Protein AF-A0A661A408-F1 (afdb_monomer)

Radius of gyration: 17.59 Å; Cα contacts (8 Å, |Δi|>4): 71; chains: 1; bounding box: 50×43×33 Å

Sequence (90 aa):
MIILLILFQLQVDLNNAPAEEIKKLPISTGSIEKILEYRREYGYFRSVYELLKVVSPEEFRKIKYLVVIKKPEEIKDIPYYIERIQQRLA

Structure (mmCIF, N/CA/C/O backbone):
data_AF-A0A661A408-F1
#
_entry.id   AF-A0A661A408-F1
#
loop_
_atom_site.group_PDB
_atom_site.id
_atom_site.type_symbol
_atom_site.label_atom_id
_atom_site.label_alt_id
_atom_site.label_comp_id
_atom_site.label_asym_id
_atom_site.label_entity_id
_atom_site.label_seq_id
_atom_site.pdbx_PDB_ins_code
_atom_site.Cartn_x
_atom_site.Cartn_y
_atom_site.Cartn_z
_atom_site.occupancy
_atom_site.B_iso_or_equiv
_atom_site.auth_seq_id
_atom_site.auth_comp_id
_atom_site.auth_asym_id
_atom_site.auth_atom_id
_atom_site.pdbx_PDB_model_num
ATOM 1 N N . MET A 1 1 ? 2.205 25.856 -11.957 1.00 58.88 1 MET A N 1
ATOM 2 C CA . MET A 1 1 ? 1.770 24.459 -12.194 1.00 58.88 1 MET A CA 1
ATOM 3 C C . MET A 1 1 ? 2.848 23.455 -11.748 1.00 58.88 1 MET A C 1
ATOM 5 O O . MET A 1 1 ? 3.174 22.533 -12.476 1.00 58.88 1 MET A O 1
ATOM 9 N N . ILE A 1 2 ? 3.411 23.639 -10.545 1.00 56.59 2 ILE A N 1
ATOM 10 C CA . ILE A 1 2 ? 4.491 22.794 -9.985 1.00 56.59 2 ILE A CA 1
ATOM 11 C C . ILE A 1 2 ? 3.925 21.791 -8.963 1.00 56.59 2 ILE A C 1
ATOM 13 O O . ILE A 1 2 ? 4.400 20.667 -8.865 1.00 56.59 2 ILE A O 1
ATOM 17 N N . ILE A 1 3 ? 2.834 22.153 -8.279 1.00 53.19 3 ILE A N 1
ATOM 18 C CA . ILE A 1 3 ? 2.165 21.307 -7.276 1.00 53.19 3 ILE A CA 1
ATOM 19 C C . ILE A 1 3 ? 1.710 19.962 -7.874 1.00 53.19 3 ILE A C 1
ATOM 21 O O . ILE A 1 3 ? 1.893 18.924 -7.249 1.00 53.19 3 ILE A O 1
ATOM 25 N N . LEU A 1 4 ? 1.200 19.953 -9.113 1.00 47.41 4 LEU A N 1
ATOM 26 C CA . LEU A 1 4 ? 0.756 18.725 -9.789 1.00 47.41 4 LEU A CA 1
ATOM 27 C C . LEU A 1 4 ? 1.921 17.773 -10.132 1.00 47.41 4 LEU A C 1
ATOM 29 O O . LEU A 1 4 ? 1.754 16.558 -10.074 1.00 47.41 4 LEU A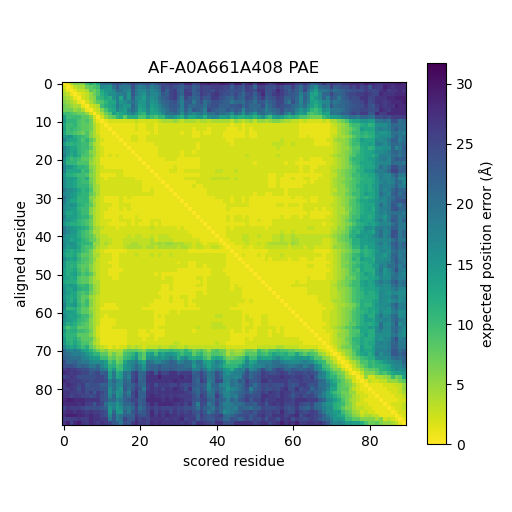 O 1
ATOM 33 N N . LEU A 1 5 ? 3.105 18.319 -10.442 1.00 45.84 5 LEU A N 1
ATOM 34 C CA . LEU A 1 5 ? 4.312 17.541 -10.753 1.00 45.84 5 LEU A CA 1
ATOM 35 C C . LEU A 1 5 ? 4.931 16.904 -9.497 1.00 45.84 5 LEU A C 1
ATOM 37 O O . LEU A 1 5 ? 5.426 15.784 -9.572 1.00 45.84 5 LEU A O 1
ATOM 41 N N . ILE A 1 6 ? 4.852 17.572 -8.339 1.00 51.78 6 ILE A N 1
ATOM 42 C CA . ILE A 1 6 ? 5.349 17.035 -7.057 1.00 51.78 6 ILE A CA 1
ATOM 43 C C . ILE A 1 6 ? 4.465 15.880 -6.561 1.00 51.78 6 ILE A C 1
ATOM 45 O O . ILE A 1 6 ? 4.981 14.881 -6.069 1.00 51.78 6 ILE A O 1
ATOM 49 N N . LEU A 1 7 ? 3.141 15.968 -6.737 1.00 48.09 7 LEU A N 1
ATOM 50 C CA . LEU A 1 7 ? 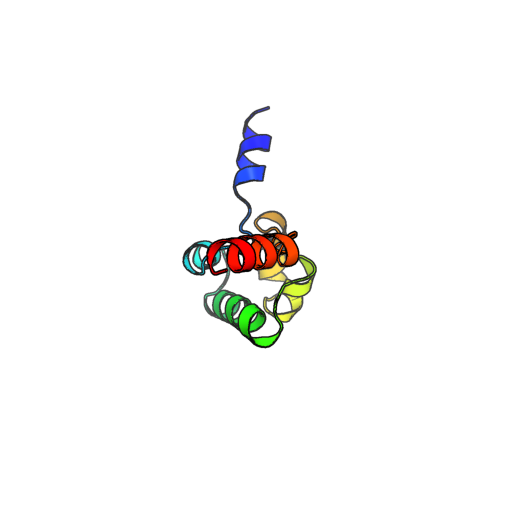2.215 14.894 -6.345 1.00 48.09 7 LEU A CA 1
ATOM 51 C C . LEU A 1 7 ? 2.443 13.598 -7.140 1.00 48.09 7 LEU A C 1
ATOM 53 O O . LEU A 1 7 ? 2.314 12.509 -6.586 1.00 48.09 7 LEU A O 1
ATOM 57 N N . PHE A 1 8 ? 2.837 13.705 -8.413 1.00 48.78 8 PHE A N 1
ATOM 58 C CA . PHE A 1 8 ? 3.161 12.546 -9.254 1.00 48.78 8 PHE A CA 1
ATOM 59 C C . PHE A 1 8 ? 4.436 11.803 -8.811 1.00 48.78 8 PHE A C 1
ATOM 61 O O . PHE A 1 8 ? 4.597 10.628 -9.127 1.00 48.78 8 PHE A O 1
ATOM 68 N N . GLN A 1 9 ? 5.323 12.457 -8.054 1.00 55.78 9 GLN A N 1
ATOM 69 C CA . GLN A 1 9 ? 6.523 11.856 -7.453 1.00 55.78 9 GLN A CA 1
ATOM 70 C C . GLN A 1 9 ? 6.264 11.251 -6.056 1.00 55.78 9 GLN A C 1
ATOM 72 O O . GLN A 1 9 ? 7.196 10.741 -5.442 1.00 55.78 9 GLN A O 1
ATOM 77 N N . LEU A 1 10 ? 5.025 11.290 -5.543 1.00 72.12 10 LEU A N 1
ATOM 78 C CA . LEU A 1 10 ? 4.688 10.885 -4.167 1.00 72.12 10 LEU A CA 1
ATOM 79 C C . LEU A 1 10 ? 3.914 9.560 -4.052 1.00 72.12 10 LEU A C 1
ATOM 81 O O . LEU A 1 10 ? 3.513 9.187 -2.949 1.00 72.12 10 LEU A O 1
ATOM 85 N N . GLN A 1 11 ? 3.639 8.878 -5.167 1.00 90.56 11 GLN A N 1
ATOM 86 C CA . GLN A 1 11 ? 2.896 7.619 -5.134 1.00 90.56 11 GLN A CA 1
ATOM 87 C C . GLN A 1 11 ? 3.797 6.452 -4.728 1.00 90.56 11 GLN A C 1
ATOM 89 O O . GLN A 1 11 ? 4.846 6.234 -5.332 1.00 90.56 11 GLN A O 1
ATOM 94 N N . VAL A 1 12 ? 3.334 5.657 -3.766 1.00 93.88 12 VAL A N 1
ATOM 95 C CA . VAL A 1 12 ? 4.029 4.443 -3.327 1.00 93.88 12 VAL A CA 1
ATOM 96 C C . VAL A 1 12 ? 3.802 3.335 -4.352 1.00 93.88 12 VAL A C 1
ATOM 98 O O . VAL A 1 12 ? 2.662 2.968 -4.650 1.00 93.88 12 VAL A O 1
ATOM 101 N N . ASP A 1 13 ? 4.884 2.776 -4.890 1.00 94.62 13 ASP A N 1
ATOM 102 C CA . ASP A 1 13 ? 4.805 1.627 -5.791 1.00 94.62 13 ASP A CA 1
ATOM 103 C C . A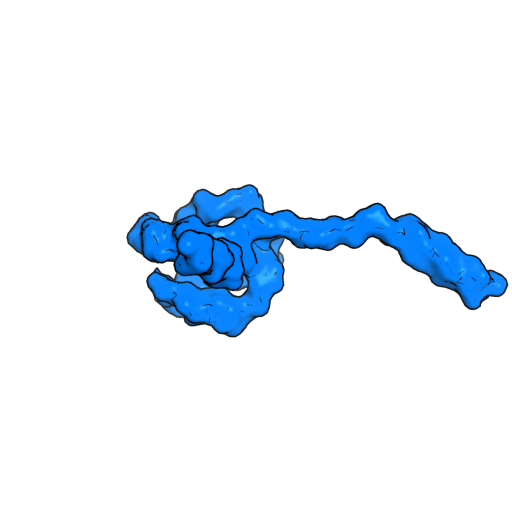SP A 1 13 ? 4.548 0.332 -5.014 1.00 94.62 13 ASP A C 1
ATOM 105 O O . ASP A 1 13 ? 5.415 -0.192 -4.310 1.00 94.62 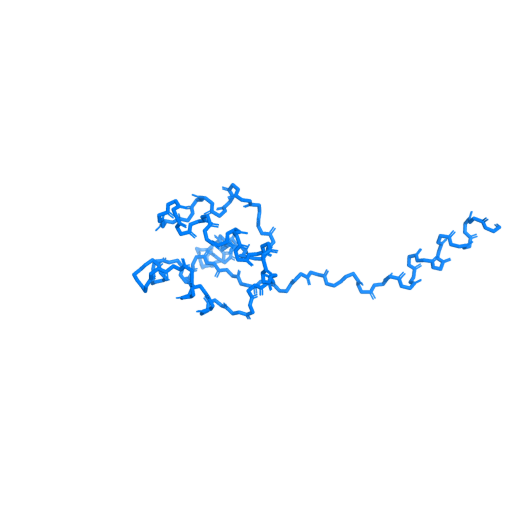13 ASP A O 1
ATOM 109 N N . LEU A 1 14 ? 3.352 -0.232 -5.172 1.00 95.62 14 LEU A N 1
ATOM 110 C CA . LEU A 1 14 ? 2.945 -1.414 -4.421 1.00 95.62 14 LEU A CA 1
ATOM 111 C C . LEU A 1 14 ? 3.590 -2.719 -4.874 1.00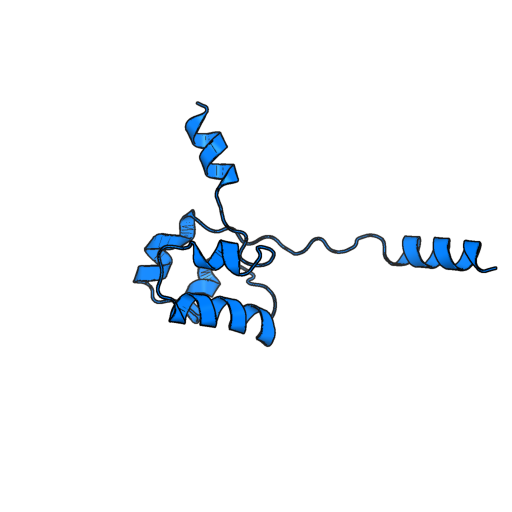 95.62 14 LEU A C 1
ATOM 113 O O . LEU A 1 14 ? 3.334 -3.721 -4.215 1.00 95.62 14 LEU A O 1
ATOM 117 N N . ASN A 1 15 ? 4.433 -2.740 -5.899 1.00 94.44 15 ASN A N 1
ATOM 118 C CA . ASN A 1 15 ? 5.211 -3.931 -6.237 1.00 94.44 15 ASN A CA 1
ATOM 119 C C . ASN A 1 15 ? 6.669 -3.816 -5.790 1.00 94.44 15 ASN A C 1
ATOM 121 O O . ASN A 1 15 ? 7.237 -4.806 -5.334 1.00 94.44 15 ASN A O 1
ATOM 125 N N . ASN A 1 16 ? 7.247 -2.614 -5.866 1.00 92.12 16 ASN A N 1
ATOM 126 C CA . ASN A 1 16 ? 8.693 -2.425 -5.721 1.00 92.12 16 ASN A CA 1
ATOM 127 C C . ASN A 1 16 ? 9.108 -1.633 -4.469 1.00 92.12 16 ASN A C 1
ATOM 129 O O . ASN A 1 16 ? 10.257 -1.740 -4.048 1.00 92.12 16 ASN A O 1
ATOM 133 N N . ALA A 1 17 ? 8.208 -0.859 -3.849 1.00 92.56 17 ALA A N 1
ATOM 134 C CA . ALA A 1 17 ? 8.563 -0.047 -2.683 1.00 92.56 17 ALA A CA 1
ATOM 135 C C . ALA A 1 17 ? 8.958 -0.918 -1.473 1.00 92.56 17 ALA A C 1
ATOM 137 O O . ALA A 1 17 ? 8.328 -1.961 -1.245 1.00 92.56 17 ALA A O 1
ATOM 138 N N . PRO A 1 18 ? 9.944 -0.500 -0.658 1.00 91.44 18 PRO A N 1
ATOM 139 C CA . PRO A 1 18 ? 10.288 -1.190 0.580 1.00 91.44 18 PRO A CA 1
ATOM 140 C C . PRO A 1 18 ? 9.127 -1.145 1.584 1.00 91.44 18 PRO A C 1
ATOM 142 O O . PRO A 1 18 ? 8.296 -0.235 1.569 1.00 91.44 18 PRO A O 1
ATOM 145 N N . ALA A 1 19 ? 9.095 -2.106 2.512 1.00 92.69 19 ALA A N 1
ATOM 146 C CA . ALA A 1 19 ? 8.032 -2.207 3.516 1.00 92.69 19 ALA A CA 1
ATOM 147 C C . ALA A 1 19 ? 7.854 -0.916 4.336 1.00 92.69 19 ALA A C 1
ATOM 149 O O . ALA A 1 19 ? 6.726 -0.512 4.606 1.00 92.69 19 ALA A O 1
ATOM 150 N N . GLU A 1 20 ? 8.952 -0.236 4.672 1.00 91.19 20 GLU A N 1
ATOM 151 C CA . GLU A 1 20 ? 8.933 1.029 5.420 1.00 91.19 20 GLU A CA 1
ATOM 152 C C . GLU A 1 20 ? 8.229 2.173 4.682 1.00 91.19 20 GLU A C 1
ATOM 154 O O . GLU A 1 20 ? 7.717 3.095 5.311 1.00 91.19 20 GLU A O 1
ATOM 159 N N . GLU A 1 21 ? 8.171 2.130 3.352 1.00 93.38 21 GLU A N 1
ATOM 160 C CA . GLU A 1 21 ? 7.431 3.115 2.568 1.00 93.38 21 GLU A CA 1
AT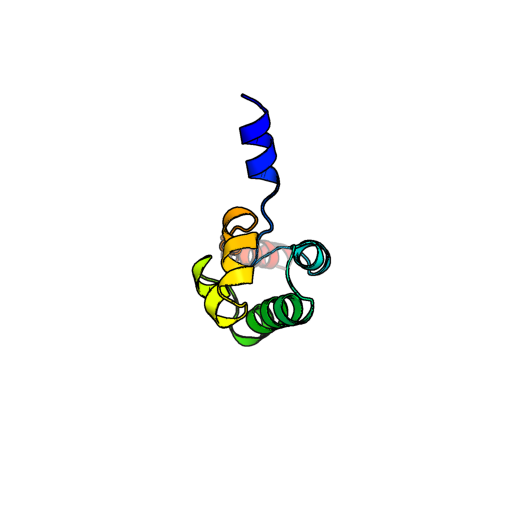OM 161 C C . GLU A 1 21 ? 5.931 2.797 2.548 1.00 93.38 21 GLU A C 1
ATOM 163 O O . GLU A 1 21 ? 5.107 3.687 2.746 1.00 93.38 21 GLU A O 1
ATOM 168 N N . ILE A 1 22 ? 5.569 1.516 2.427 1.00 95.06 22 ILE A N 1
ATOM 169 C CA . ILE A 1 22 ? 4.171 1.051 2.484 1.00 95.06 22 ILE A CA 1
ATOM 170 C C . ILE A 1 22 ? 3.557 1.342 3.856 1.00 95.06 22 ILE A C 1
ATOM 172 O O . ILE A 1 22 ? 2.397 1.737 3.940 1.00 95.06 22 ILE A O 1
ATOM 176 N N . LYS A 1 23 ? 4.344 1.210 4.932 1.00 94.94 23 LYS A N 1
ATOM 177 C CA . LYS A 1 23 ? 3.917 1.523 6.305 1.00 94.94 23 LYS A CA 1
ATOM 178 C C . LYS A 1 23 ? 3.486 2.982 6.506 1.00 94.94 23 LYS A C 1
ATOM 180 O O . LYS A 1 23 ? 2.819 3.274 7.491 1.00 94.94 23 LYS A O 1
ATOM 185 N N . LYS A 1 24 ? 3.837 3.894 5.590 1.00 94.06 24 LYS A N 1
ATOM 186 C CA . LYS A 1 24 ? 3.418 5.307 5.632 1.00 94.06 24 LYS A CA 1
ATOM 187 C C . LYS A 1 24 ? 2.013 5.535 5.067 1.00 94.06 24 LYS A C 1
ATOM 189 O O . LYS A 1 24 ? 1.501 6.650 5.164 1.00 94.06 24 LYS A O 1
ATOM 194 N N . LEU A 1 25 ? 1.391 4.525 4.452 1.00 95.69 25 LEU A N 1
ATOM 195 C CA . LEU A 1 25 ? 0.039 4.646 3.913 1.00 95.69 25 LEU A CA 1
ATOM 196 C C . LEU A 1 25 ? -0.991 4.819 5.047 1.00 95.69 25 LEU A C 1
ATOM 198 O O . LEU A 1 25 ? -0.886 4.147 6.072 1.00 95.69 25 LEU A O 1
ATOM 202 N N . PRO A 1 26 ? -2.019 5.672 4.870 1.00 96.44 26 PRO A N 1
ATOM 203 C CA . PRO A 1 26 ? -3.025 5.964 5.896 1.00 96.44 26 PRO A CA 1
ATOM 204 C C . PRO A 1 26 ? -4.089 4.851 6.013 1.00 96.44 26 PRO A C 1
ATOM 206 O O . PRO A 1 26 ? -5.280 5.074 5.778 1.00 96.44 26 PRO A O 1
ATOM 209 N N . ILE A 1 27 ? -3.651 3.638 6.350 1.00 96.88 27 ILE A N 1
ATOM 210 C CA . ILE A 1 27 ? -4.463 2.421 6.515 1.00 96.88 27 ILE A CA 1
ATOM 211 C C . ILE A 1 27 ? -4.035 1.666 7.779 1.00 96.88 27 ILE A C 1
ATOM 213 O O . ILE A 1 27 ? -3.041 2.010 8.414 1.00 96.88 27 ILE A O 1
ATOM 217 N N . SER A 1 28 ? -4.793 0.643 8.165 1.00 97.94 28 SER A N 1
ATOM 218 C CA . SER A 1 28 ? -4.463 -0.168 9.336 1.00 97.94 28 SER A CA 1
ATOM 219 C C . SER A 1 28 ? -3.189 -0.998 9.138 1.00 97.94 28 SER A C 1
ATOM 221 O O . SER A 1 28 ? -2.874 -1.439 8.029 1.00 97.94 28 SER A O 1
ATOM 2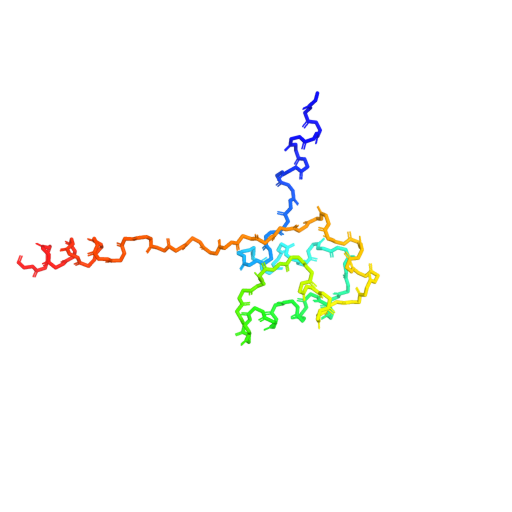23 N N . THR A 1 29 ? -2.489 -1.287 10.238 1.00 97.56 29 THR A N 1
ATOM 224 C CA . THR A 1 29 ? -1.319 -2.179 10.246 1.00 97.56 29 THR A CA 1
ATOM 225 C C . THR A 1 29 ? -1.649 -3.557 9.670 1.00 97.56 29 THR A C 1
ATOM 227 O O . THR A 1 29 ? -0.885 -4.075 8.864 1.00 97.56 29 THR A O 1
ATOM 230 N N . GLY A 1 30 ? -2.825 -4.112 9.989 1.00 98.25 30 GLY A N 1
ATOM 231 C CA . GLY A 1 30 ? -3.261 -5.400 9.440 1.00 98.25 30 GLY A CA 1
ATOM 232 C C . GLY A 1 30 ? -3.445 -5.374 7.918 1.00 98.25 30 GLY 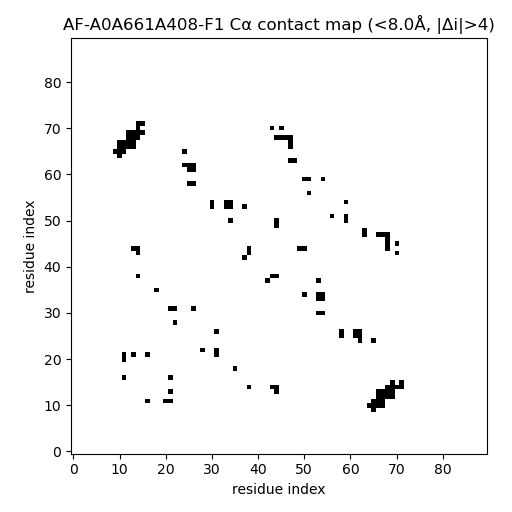A C 1
ATOM 233 O O . GLY A 1 30 ? -3.112 -6.339 7.236 1.00 98.25 30 GLY A O 1
ATOM 234 N N . SER A 1 31 ? -3.916 -4.260 7.352 1.00 98.25 31 SER A N 1
ATOM 235 C CA . SER A 1 31 ? -3.989 -4.083 5.896 1.00 98.25 31 SER A CA 1
ATOM 236 C C . SER A 1 31 ? -2.598 -3.935 5.261 1.00 98.25 31 SER A C 1
ATOM 238 O O . SER A 1 31 ? -2.365 -4.471 4.178 1.00 98.25 31 SER A O 1
ATOM 240 N N . ILE A 1 32 ? -1.642 -3.284 5.939 1.00 98.19 32 ILE A N 1
ATOM 241 C CA . ILE A 1 32 ? -0.235 -3.225 5.495 1.00 98.19 32 ILE A CA 1
ATOM 242 C C . ILE A 1 32 ? 0.387 -4.627 5.464 1.00 98.19 32 ILE A C 1
ATOM 244 O O . ILE A 1 32 ? 1.037 -4.992 4.482 1.00 98.19 32 ILE A O 1
ATOM 248 N N . GLU A 1 33 ? 0.169 -5.427 6.507 1.00 98.19 33 GLU A N 1
ATOM 249 C CA . GLU A 1 33 ? 0.660 -6.806 6.591 1.00 98.19 33 GLU A CA 1
ATOM 250 C C . GLU A 1 33 ? 0.105 -7.670 5.458 1.00 98.19 33 GLU A C 1
ATOM 252 O O . GLU A 1 33 ? 0.882 -8.324 4.763 1.00 98.19 33 GLU A O 1
ATOM 257 N N . LYS A 1 34 ? -1.203 -7.585 5.187 1.00 98.38 34 LYS A N 1
ATOM 258 C CA . LYS A 1 34 ? -1.843 -8.304 4.075 1.00 98.38 34 LYS A CA 1
ATOM 259 C C . LYS A 1 34 ? -1.308 -7.890 2.706 1.00 98.38 34 LYS A C 1
ATOM 261 O O . LYS A 1 34 ? -1.176 -8.734 1.828 1.00 98.38 34 LYS A O 1
ATOM 266 N N . ILE A 1 35 ? -0.975 -6.612 2.499 1.00 97.75 35 ILE A N 1
ATOM 267 C CA . ILE A 1 35 ? -0.332 -6.158 1.253 1.00 97.75 35 ILE A CA 1
ATOM 268 C C . ILE A 1 35 ? 1.041 -6.824 1.089 1.00 97.75 35 ILE A C 1
ATOM 270 O O . ILE A 1 35 ? 1.363 -7.319 0.009 1.00 97.75 35 ILE A O 1
ATOM 274 N N . LEU A 1 36 ? 1.851 -6.843 2.150 1.00 96.56 36 LEU A N 1
ATOM 275 C CA . LEU A 1 36 ? 3.178 -7.462 2.136 1.00 96.56 36 LEU A CA 1
ATOM 276 C C . LEU A 1 36 ? 3.108 -8.981 1.955 1.00 96.56 36 LEU A C 1
ATOM 278 O O . LEU A 1 36 ? 3.922 -9.548 1.232 1.00 96.56 36 LEU A O 1
ATOM 282 N N . GLU A 1 37 ? 2.143 -9.636 2.591 1.00 97.38 37 GLU A N 1
ATOM 283 C CA . GLU A 1 37 ? 1.889 -11.067 2.446 1.00 97.38 37 GLU A CA 1
ATOM 284 C C . GLU A 1 37 ? 1.415 -11.415 1.037 1.00 97.38 37 GLU A C 1
ATOM 286 O O . GLU A 1 37 ? 1.978 -12.313 0.416 1.00 97.38 37 GLU A O 1
ATOM 291 N N . TYR A 1 38 ? 0.499 -10.627 0.468 1.00 96.94 38 TYR A N 1
ATOM 292 C CA . TYR A 1 38 ? 0.046 -10.819 -0.907 1.00 96.94 38 TYR A CA 1
ATOM 293 C C . TYR A 1 38 ? 1.206 -10.788 -1.906 1.00 96.94 38 TYR A C 1
ATOM 295 O O . TYR A 1 38 ? 1.266 -11.636 -2.795 1.00 96.94 38 TYR A O 1
ATOM 303 N N . ARG A 1 39 ? 2.171 -9.870 -1.724 1.00 93.06 39 ARG A N 1
ATOM 304 C CA . ARG A 1 39 ? 3.396 -9.837 -2.543 1.00 93.06 39 ARG A CA 1
ATOM 305 C C . ARG A 1 39 ? 4.194 -11.135 -2.459 1.00 93.06 39 ARG A C 1
ATOM 307 O O . ARG A 1 39 ? 4.738 -11.574 -3.468 1.00 93.06 39 ARG A O 1
ATOM 314 N N . ARG A 1 40 ? 4.309 -11.712 -1.260 1.00 92.56 40 ARG A N 1
ATOM 315 C CA . ARG A 1 40 ? 5.078 -12.942 -1.025 1.00 92.56 40 ARG A CA 1
ATOM 316 C C . ARG A 1 40 ? 4.381 -14.173 -1.597 1.00 92.56 40 ARG A C 1
ATOM 318 O O . ARG A 1 40 ? 5.056 -15.024 -2.160 1.00 92.56 40 ARG A O 1
ATOM 325 N N . GLU A 1 41 ? 3.064 -14.263 -1.448 1.00 95.19 41 GLU A N 1
ATOM 326 C CA . GLU A 1 41 ? 2.296 -15.461 -1.807 1.00 95.19 41 GLU A CA 1
ATOM 327 C C . GLU A 1 41 ? 1.849 -15.484 -3.271 1.00 95.19 41 GLU A C 1
ATOM 329 O O . GLU A 1 41 ? 1.921 -16.521 -3.928 1.00 95.19 41 GLU A O 1
ATOM 334 N N . TYR A 1 42 ? 1.395 -14.345 -3.797 1.00 92.25 42 TYR A N 1
ATOM 335 C CA . TYR A 1 42 ? 0.764 -14.253 -5.119 1.00 92.25 42 TYR A CA 1
ATOM 336 C C . TYR A 1 42 ? 1.605 -13.466 -6.131 1.00 92.25 42 TYR A C 1
ATOM 338 O O . TYR A 1 42 ? 1.270 -13.426 -7.319 1.00 92.25 42 TYR A O 1
ATOM 346 N N . GLY A 1 43 ? 2.698 -12.845 -5.683 1.00 89.56 43 GLY A N 1
ATOM 347 C CA . GLY A 1 43 ? 3.541 -11.989 -6.505 1.00 89.56 43 GLY A CA 1
ATOM 348 C C . GLY A 1 43 ? 2.939 -10.597 -6.705 1.00 89.56 43 GLY A C 1
ATOM 349 O O . GLY A 1 43 ? 2.379 -9.990 -5.794 1.00 89.56 43 GLY A O 1
ATOM 350 N N . TYR A 1 44 ? 3.103 -10.047 -7.905 1.00 91.50 44 TYR A N 1
ATOM 351 C CA . TYR A 1 44 ? 2.791 -8.645 -8.169 1.00 91.50 44 TYR A CA 1
ATOM 352 C C . TYR A 1 44 ? 1.295 -8.361 -8.252 1.00 91.50 44 TYR A C 1
ATOM 354 O O . TYR A 1 44 ? 0.536 -9.077 -8.911 1.00 91.50 44 TYR A O 1
ATOM 362 N N . PHE A 1 45 ? 0.900 -7.221 -7.689 1.00 96.19 45 PHE A N 1
ATOM 363 C CA . PHE A 1 45 ? -0.367 -6.596 -8.027 1.00 96.19 45 PHE A CA 1
ATOM 364 C C . PHE A 1 45 ? -0.363 -6.257 -9.519 1.00 96.19 45 PHE A C 1
ATOM 366 O O . PHE A 1 45 ? 0.603 -5.698 -10.044 1.00 96.19 45 PHE A O 1
ATOM 373 N N . ARG A 1 46 ? -1.454 -6.589 -10.210 1.00 93.94 46 ARG A N 1
ATOM 374 C CA . ARG A 1 46 ? -1.631 -6.297 -11.646 1.00 93.94 46 ARG A CA 1
ATOM 375 C C . ARG A 1 46 ? -2.405 -5.012 -11.897 1.00 93.94 46 ARG A C 1
ATOM 377 O O . ARG A 1 46 ? -2.333 -4.442 -12.980 1.00 93.94 46 ARG A O 1
ATOM 384 N N . SER A 1 47 ? -3.164 -4.565 -10.904 1.00 95.56 47 SER A N 1
ATOM 385 C CA . SER A 1 47 ? -3.910 -3.312 -10.951 1.00 95.56 47 SER A CA 1
ATOM 386 C C . SER A 1 47 ? -4.138 -2.780 -9.542 1.00 95.56 47 SER A C 1
ATOM 388 O O . SER A 1 47 ? -4.170 -3.552 -8.584 1.00 95.56 47 SER A O 1
ATOM 390 N N . VAL A 1 48 ? -4.352 -1.468 -9.418 1.00 96.81 48 VAL A N 1
ATOM 391 C CA . VAL A 1 48 ? -4.683 -0.835 -8.129 1.00 96.81 48 VAL A CA 1
ATOM 392 C C . VAL A 1 48 ? -5.934 -1.477 -7.509 1.00 96.81 48 VAL A C 1
ATOM 394 O O . VAL A 1 48 ? -6.010 -1.615 -6.295 1.00 96.81 48 VAL A O 1
ATOM 397 N N . TYR A 1 49 ? -6.888 -1.945 -8.321 1.00 97.44 49 TYR A N 1
ATOM 398 C CA . TYR A 1 49 ? -8.130 -2.570 -7.850 1.00 97.44 49 TYR A CA 1
ATOM 399 C C . TYR A 1 49 ? -7.926 -3.905 -7.125 1.00 97.44 49 TYR A C 1
ATOM 401 O O . TYR A 1 49 ? -8.781 -4.294 -6.333 1.00 97.44 49 TYR A O 1
ATOM 409 N N . GLU A 1 50 ? -6.797 -4.589 -7.328 1.00 97.56 50 GLU A N 1
ATOM 410 C CA . GLU A 1 50 ? -6.494 -5.820 -6.589 1.00 97.56 50 GLU A CA 1
ATOM 411 C C . GLU A 1 50 ? -6.261 -5.578 -5.092 1.00 97.56 50 GLU A C 1
ATOM 413 O O . GLU A 1 50 ? -6.396 -6.512 -4.305 1.00 97.56 50 GLU A O 1
ATOM 418 N N . LEU A 1 51 ? -6.025 -4.329 -4.672 1.00 97.81 51 LEU A N 1
ATOM 419 C CA . LEU A 1 51 ? -6.025 -3.949 -3.258 1.00 97.81 51 LEU A CA 1
ATOM 420 C C . LEU A 1 51 ? -7.328 -4.321 -2.544 1.00 97.81 51 LEU A C 1
ATOM 422 O O . LEU A 1 51 ? -7.290 -4.642 -1.362 1.00 97.81 51 LEU A O 1
ATOM 426 N N . LEU A 1 52 ? -8.472 -4.339 -3.239 1.00 98.06 52 LEU A N 1
ATOM 427 C CA . LEU A 1 52 ? -9.761 -4.729 -2.650 1.00 98.06 52 LEU A CA 1
ATOM 428 C C . LEU A 1 52 ? -9.787 -6.184 -2.146 1.00 98.06 52 LEU A C 1
ATOM 430 O O . LEU A 1 52 ? -10.700 -6.549 -1.413 1.00 98.06 52 LEU A O 1
ATOM 434 N N . LYS A 1 53 ? -8.798 -7.012 -2.515 1.00 97.56 53 LYS A N 1
ATOM 435 C CA . LYS A 1 53 ? -8.615 -8.367 -1.970 1.00 97.56 53 LYS A CA 1
ATOM 436 C C . LYS A 1 53 ? -8.001 -8.360 -0.564 1.00 97.56 53 LYS A C 1
ATOM 438 O O . LYS A 1 53 ? -8.165 -9.328 0.170 1.00 97.56 53 LYS A O 1
ATOM 443 N N . VAL A 1 54 ? -7.267 -7.303 -0.207 1.00 97.62 54 VAL A N 1
ATOM 444 C CA . VAL A 1 54 ? -6.407 -7.249 0.990 1.00 97.62 54 VAL A CA 1
ATOM 445 C C . VAL A 1 54 ? -6.735 -6.098 1.941 1.00 97.62 54 VAL A C 1
ATOM 447 O O . VAL A 1 54 ? -6.403 -6.187 3.120 1.00 97.62 54 VAL A O 1
ATOM 450 N N . VAL A 1 55 ? -7.423 -5.055 1.468 1.00 98.06 55 VAL A N 1
ATOM 451 C CA . VAL A 1 55 ? -7.875 -3.916 2.282 1.00 98.06 55 VAL A CA 1
ATOM 452 C C . VAL A 1 55 ? -9.386 -3.722 2.181 1.00 98.06 55 VAL A C 1
ATOM 454 O O . VAL A 1 55 ? -10.026 -4.144 1.217 1.00 98.06 55 VAL A O 1
ATOM 457 N N . SER A 1 56 ? -9.969 -3.037 3.164 1.00 98.38 56 SER A N 1
ATOM 458 C CA . SER A 1 56 ? -11.395 -2.692 3.123 1.00 98.38 56 SER A CA 1
ATOM 459 C C . SER A 1 56 ? -11.720 -1.680 2.004 1.00 98.38 56 SER A C 1
ATOM 461 O O . SER A 1 56 ? -10.863 -0.878 1.620 1.00 98.38 56 SER A O 1
ATOM 463 N N . PRO A 1 57 ? -12.973 -1.608 1.510 1.00 98.38 57 PRO A N 1
ATOM 464 C CA . PRO A 1 57 ? -13.371 -0.590 0.533 1.00 98.38 57 PRO A CA 1
ATOM 465 C C . PRO A 1 57 ? -13.142 0.853 1.006 1.00 98.38 57 PRO A C 1
ATOM 467 O O . PRO A 1 57 ? -12.933 1.748 0.188 1.00 98.38 57 PRO A O 1
ATOM 470 N N . GLU A 1 58 ? -13.196 1.097 2.318 1.00 98.38 58 GLU A N 1
ATOM 471 C CA . GLU A 1 58 ? -12.904 2.407 2.899 1.00 98.38 58 GLU A CA 1
ATOM 472 C C . GLU A 1 58 ? -11.415 2.747 2.808 1.00 98.38 58 GLU A C 1
ATOM 474 O O . GLU A 1 58 ? -11.063 3.808 2.293 1.00 98.38 58 GLU A O 1
ATOM 479 N N . GLU A 1 59 ? -10.541 1.837 3.239 1.00 98.19 59 GLU A N 1
ATOM 480 C CA . GLU A 1 59 ? -9.089 1.993 3.116 1.00 98.19 59 GLU A CA 1
ATOM 481 C C . GLU A 1 59 ? -8.667 2.137 1.652 1.00 98.19 59 GLU A C 1
ATOM 483 O O . GLU A 1 59 ? -7.895 3.034 1.320 1.00 98.19 59 GLU A O 1
ATOM 488 N N . PHE A 1 60 ? -9.251 1.344 0.750 1.00 98.38 60 PHE A N 1
ATOM 489 C CA . PHE A 1 60 ? -9.020 1.467 -0.687 1.00 98.38 60 PHE A CA 1
ATOM 490 C C . PHE A 1 60 ? -9.320 2.881 -1.199 1.00 98.38 60 PHE A C 1
ATOM 492 O O . PHE A 1 60 ? -8.508 3.469 -1.915 1.00 98.38 60 PHE A O 1
ATOM 499 N N . ARG A 1 61 ? -10.461 3.471 -0.810 1.00 98.06 61 ARG A N 1
ATOM 500 C CA . ARG A 1 61 ? -10.802 4.850 -1.196 1.00 98.06 61 ARG A CA 1
ATOM 501 C C . ARG A 1 61 ? -9.781 5.870 -0.687 1.00 98.06 61 ARG A C 1
ATOM 503 O O . ARG A 1 61 ? -9.543 6.838 -1.405 1.00 98.06 61 ARG A O 1
ATOM 510 N N . LYS A 1 62 ? -9.176 5.649 0.489 1.00 96.12 62 LYS A N 1
ATOM 511 C CA . LYS A 1 62 ? -8.135 6.523 1.062 1.00 96.12 62 LYS A CA 1
ATOM 512 C C . LYS A 1 62 ? -6.834 6.479 0.258 1.00 96.12 62 LYS A C 1
ATOM 514 O O . LYS A 1 62 ? -6.227 7.524 0.052 1.00 96.12 62 LYS A O 1
ATOM 519 N N . ILE A 1 63 ? -6.414 5.300 -0.213 1.00 96.50 63 ILE A N 1
ATOM 520 C CA . ILE A 1 63 ? -5.064 5.121 -0.783 1.00 96.50 63 ILE A CA 1
ATOM 521 C C . ILE A 1 63 ? -4.993 4.941 -2.296 1.00 96.50 63 ILE A C 1
ATOM 523 O O . ILE A 1 63 ? -3.903 5.051 -2.845 1.00 96.50 63 ILE A O 1
ATOM 527 N N . LYS A 1 64 ? -6.104 4.695 -3.006 1.00 95.88 64 LYS A N 1
ATOM 528 C CA . LYS A 1 64 ? -6.066 4.360 -4.448 1.00 95.88 64 LYS A CA 1
ATOM 529 C C . LYS A 1 64 ? -5.404 5.414 -5.347 1.00 95.88 64 LYS A C 1
ATOM 531 O O . LYS A 1 64 ? -4.990 5.081 -6.449 1.00 95.88 64 LYS A O 1
ATOM 536 N N . TYR A 1 65 ? -5.313 6.666 -4.895 1.00 94.75 65 TYR A N 1
ATOM 537 C CA . TYR A 1 65 ? -4.613 7.748 -5.602 1.00 94.75 65 TYR A CA 1
ATOM 538 C C . TYR A 1 65 ? -3.212 8.043 -5.039 1.00 94.75 65 TYR A C 1
ATOM 540 O O . TYR A 1 65 ? -2.471 8.818 -5.634 1.00 94.75 65 TYR A O 1
ATOM 548 N N . LEU A 1 66 ? -2.843 7.421 -3.916 1.00 95.44 66 LEU A N 1
ATOM 549 C CA . LEU A 1 66 ? -1.532 7.526 -3.262 1.00 95.44 66 LEU A CA 1
ATOM 550 C C . LEU A 1 66 ? -0.582 6.394 -3.669 1.00 95.44 66 LEU A C 1
ATOM 552 O O . LEU A 1 66 ? 0.553 6.342 -3.206 1.00 95.44 66 LEU A O 1
ATOM 556 N N . VAL A 1 67 ? -1.054 5.464 -4.497 1.00 95.94 67 VAL A N 1
ATOM 557 C CA . VAL A 1 67 ? -0.325 4.258 -4.878 1.00 95.94 67 VAL A CA 1
ATOM 558 C C . VAL A 1 67 ? -0.289 4.090 -6.386 1.00 95.94 67 VAL A C 1
ATOM 560 O O . VAL A 1 67 ? -1.197 4.519 -7.099 1.00 95.94 67 VAL A O 1
ATOM 563 N N . VAL A 1 68 ? 0.751 3.418 -6.862 1.00 95.69 68 VAL A N 1
ATOM 564 C CA . VAL A 1 68 ? 0.917 3.033 -8.262 1.00 95.69 68 VAL A CA 1
ATOM 565 C C . VAL A 1 68 ? 1.308 1.563 -8.343 1.00 95.69 68 VAL A C 1
ATOM 567 O O . VAL A 1 68 ? 1.923 1.017 -7.431 1.00 95.69 68 VAL A O 1
ATOM 570 N N . ILE A 1 69 ? 0.929 0.911 -9.438 1.00 94.94 69 ILE A N 1
ATOM 571 C CA . ILE A 1 69 ? 1.367 -0.444 -9.760 1.00 94.94 69 ILE A CA 1
ATOM 572 C C . ILE A 1 69 ? 2.342 -0.341 -10.923 1.00 94.94 69 ILE A C 1
ATOM 574 O O . ILE A 1 69 ? 1.922 -0.051 -12.045 1.00 94.94 69 ILE A O 1
ATOM 578 N N . LYS A 1 70 ? 3.632 -0.583 -10.679 1.00 91.12 70 LYS A N 1
ATOM 579 C CA . LYS A 1 70 ? 4.596 -0.753 -11.770 1.00 91.12 70 LYS A CA 1
ATOM 580 C C . LYS A 1 70 ? 4.865 -2.232 -11.973 1.00 91.12 70 LYS A C 1
ATOM 582 O O . LYS A 1 70 ? 4.928 -3.007 -11.017 1.00 91.12 70 LYS A O 1
ATOM 587 N N . LYS A 1 71 ? 5.026 -2.636 -13.231 1.00 79.81 71 LYS A N 1
ATOM 588 C CA . LYS A 1 71 ? 5.651 -3.928 -13.503 1.00 79.81 71 LYS A CA 1
ATOM 589 C C . LYS A 1 71 ? 7.089 -3.861 -12.974 1.00 79.81 71 LYS A C 1
ATOM 591 O O . LYS A 1 71 ? 7.697 -2.794 -13.079 1.00 79.81 71 LYS A O 1
ATOM 596 N N . PRO A 1 72 ? 7.621 -4.948 -12.406 1.00 68.69 72 PRO A N 1
ATOM 597 C CA . PRO A 1 72 ? 9.052 -5.024 -12.156 1.00 68.69 72 PRO A CA 1
ATOM 598 C C . PRO A 1 72 ? 9.759 -4.794 -13.483 1.00 68.69 72 PRO A C 1
ATOM 600 O O . PRO A 1 72 ? 9.270 -5.236 -14.528 1.00 68.69 72 PRO A O 1
ATOM 603 N N . GLU A 1 73 ? 10.884 -4.094 -13.451 1.00 63.25 73 GLU A N 1
ATOM 604 C CA . GLU A 1 73 ? 11.754 -4.052 -14.614 1.00 63.25 73 GLU A CA 1
ATOM 605 C C . GLU A 1 73 ? 12.181 -5.491 -14.917 1.00 63.25 73 GLU A C 1
ATOM 607 O O . GLU A 1 73 ? 12.936 -6.105 -14.165 1.00 63.25 73 GLU A O 1
ATOM 612 N N . GLU A 1 74 ? 11.641 -6.065 -15.994 1.00 57.78 74 GLU A N 1
ATOM 613 C CA . GLU A 1 74 ? 12.211 -7.273 -16.574 1.00 57.78 74 GLU A CA 1
ATOM 614 C C . GLU A 1 74 ? 13.672 -6.951 -16.886 1.00 57.78 74 GLU A C 1
ATOM 616 O O . GLU A 1 74 ? 13.956 -5.962 -17.568 1.00 57.78 74 GLU A O 1
ATOM 621 N N . ILE A 1 75 ? 14.607 -7.757 -16.380 1.00 59.81 75 ILE A N 1
ATOM 622 C CA . ILE A 1 75 ? 15.999 -7.698 -16.824 1.00 59.81 75 ILE A CA 1
ATOM 623 C C . ILE A 1 75 ? 15.968 -8.089 -18.301 1.00 59.81 75 ILE A C 1
ATOM 625 O O . ILE A 1 75 ? 15.936 -9.271 -18.636 1.00 59.81 75 ILE A O 1
ATOM 629 N N . LYS A 1 76 ? 15.910 -7.090 -19.185 1.00 58.72 76 LYS A N 1
ATOM 630 C CA . LYS A 1 76 ? 15.680 -7.292 -20.621 1.00 58.72 76 LYS A CA 1
ATOM 631 C C . LYS A 1 76 ? 16.800 -8.071 -21.314 1.00 58.72 76 LYS A C 1
ATOM 633 O O . LYS A 1 76 ? 16.574 -8.592 -22.395 1.00 58.72 76 LYS A O 1
ATOM 638 N N . ASP A 1 77 ? 17.949 -8.240 -20.660 1.00 59.25 77 ASP A N 1
ATOM 639 C CA . ASP A 1 77 ? 19.172 -8.734 -21.289 1.00 59.25 77 ASP A CA 1
ATOM 640 C C . ASP A 1 77 ? 19.903 -9.805 -20.448 1.00 59.25 77 ASP A C 1
ATOM 642 O O . ASP A 1 77 ? 21.122 -9.760 -20.270 1.00 59.25 77 ASP A O 1
ATOM 646 N N . ILE A 1 78 ? 19.181 -10.806 -19.923 1.00 65.69 78 ILE A N 1
ATOM 647 C CA . ILE A 1 78 ? 19.821 -12.004 -19.335 1.00 65.69 78 ILE A CA 1
ATOM 648 C C . ILE A 1 78 ? 20.757 -12.707 -20.348 1.00 65.69 78 ILE A C 1
ATOM 650 O O . ILE A 1 78 ? 21.874 -13.053 -19.954 1.00 65.69 78 ILE A O 1
ATOM 654 N N . PRO A 1 79 ? 20.400 -12.865 -21.643 1.00 74.12 79 PRO A N 1
ATOM 655 C CA . PRO A 1 79 ? 21.301 -13.463 -22.634 1.00 74.12 79 PRO A CA 1
ATOM 656 C C . PRO A 1 79 ? 22.623 -12.699 -22.801 1.00 74.12 79 PRO A C 1
ATOM 658 O O . PRO A 1 79 ? 23.684 -13.315 -22.777 1.00 74.12 79 PRO A O 1
ATOM 661 N N . TYR A 1 80 ? 22.580 -11.364 -22.867 1.00 69.75 80 TYR A N 1
ATOM 662 C CA . TYR A 1 80 ? 23.776 -10.518 -22.986 1.00 69.75 80 TYR A CA 1
ATOM 663 C C . TYR A 1 80 ? 24.700 -10.641 -21.768 1.00 69.75 80 TYR A C 1
ATOM 665 O O . TYR A 1 80 ? 25.923 -10.717 -21.899 1.00 69.75 80 TYR A O 1
ATOM 673 N N . TYR A 1 81 ? 24.125 -10.667 -20.561 1.00 71.00 81 TYR A N 1
ATOM 674 C CA . TYR A 1 81 ? 24.911 -10.784 -19.334 1.00 71.00 81 TYR A CA 1
ATOM 675 C C . TYR A 1 81 ? 25.616 -12.143 -19.240 1.00 71.00 81 TYR A C 1
ATOM 677 O O . TYR A 1 81 ? 26.792 -12.203 -18.876 1.00 71.00 81 TYR A O 1
ATOM 685 N N . ILE A 1 82 ? 24.924 -13.221 -19.623 1.00 79.81 82 ILE A N 1
ATOM 686 C CA . ILE A 1 82 ? 25.494 -14.572 -19.662 1.00 79.81 82 ILE A CA 1
ATOM 687 C C . ILE A 1 82 ? 26.595 -14.666 -20.727 1.00 79.81 82 ILE A C 1
ATOM 689 O O . ILE A 1 82 ? 27.686 -15.142 -20.416 1.00 79.81 82 ILE A O 1
ATOM 693 N N . GLU A 1 83 ? 26.358 -14.157 -21.939 1.00 79.31 83 GLU A N 1
ATOM 694 C CA . GLU A 1 83 ? 27.329 -14.194 -23.041 1.00 79.31 83 GLU A CA 1
ATOM 695 C C . GLU A 1 83 ? 28.625 -13.451 -22.683 1.00 79.31 83 GLU A C 1
ATOM 697 O O . GLU A 1 83 ? 29.728 -13.977 -22.845 1.00 79.31 83 GLU A O 1
ATOM 702 N N . ARG A 1 84 ? 28.511 -12.262 -22.080 1.00 74.25 84 ARG A N 1
ATOM 703 C CA . ARG A 1 84 ? 29.674 -11.483 -21.637 1.00 74.25 84 ARG A CA 1
ATOM 704 C C . ARG A 1 84 ? 30.470 -12.179 -20.531 1.00 74.25 84 ARG A C 1
ATOM 706 O O . ARG A 1 84 ? 31.694 -12.058 -20.493 1.00 74.25 84 ARG A O 1
ATOM 713 N N . ILE A 1 85 ? 29.800 -12.853 -19.595 1.00 79.81 85 ILE A N 1
ATOM 714 C CA . ILE A 1 85 ? 30.482 -13.601 -18.529 1.00 79.81 85 ILE A CA 1
ATOM 715 C C . ILE A 1 85 ? 31.202 -14.816 -19.109 1.00 79.81 85 ILE A C 1
ATOM 717 O O . ILE A 1 85 ? 32.360 -15.040 -18.767 1.00 79.81 85 ILE A O 1
ATOM 721 N N . GLN A 1 86 ? 30.567 -15.555 -20.018 1.00 83.69 86 GLN A N 1
ATOM 722 C CA . GLN A 1 86 ? 31.184 -16.708 -20.676 1.00 83.69 86 GLN A CA 1
ATOM 723 C C . GLN A 1 86 ? 32.434 -16.311 -21.473 1.00 83.69 86 GLN A C 1
ATOM 725 O O . GLN A 1 86 ? 33.453 -16.978 -21.355 1.00 83.69 86 GLN A O 1
ATOM 730 N N . GLN A 1 87 ? 32.409 -15.179 -22.185 1.00 77.50 87 GLN A N 1
ATOM 731 C CA . GLN A 1 87 ? 33.580 -14.649 -22.903 1.00 77.50 87 GLN A CA 1
ATOM 732 C C . GLN A 1 87 ? 34.722 -14.181 -21.987 1.0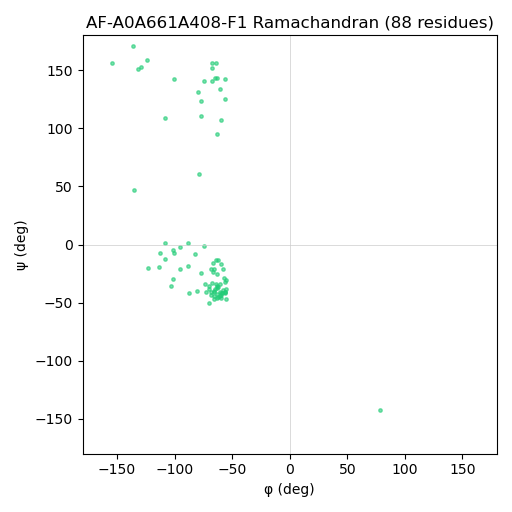0 77.50 87 GLN A C 1
ATOM 734 O O . GLN A 1 87 ? 35.863 -14.096 -22.426 1.00 77.50 87 GLN A O 1
ATOM 739 N N . ARG A 1 88 ? 34.428 -13.828 -20.730 1.00 79.56 88 ARG A N 1
ATOM 740 C CA . ARG A 1 88 ? 35.433 -13.401 -19.740 1.00 79.56 88 ARG A CA 1
ATOM 741 C C . ARG A 1 88 ? 36.034 -14.556 -18.941 1.00 79.56 88 ARG A C 1
ATOM 743 O O . ARG A 1 88 ? 37.054 -14.354 -18.292 1.00 79.56 88 ARG A O 1
ATOM 750 N N . LEU A 1 89 ? 35.365 -15.706 -18.928 1.00 70.94 89 LEU A N 1
ATOM 751 C CA . LEU A 1 89 ? 35.795 -16.922 -18.233 1.00 70.94 89 LEU A CA 1
ATOM 752 C C . LEU A 1 89 ? 36.414 -17.965 -19.182 1.00 70.94 89 LEU A C 1
ATOM 754 O O . LEU A 1 89 ? 36.861 -19.004 -18.700 1.00 70.94 89 LEU A O 1
ATOM 758 N N . ALA A 1 90 ? 36.406 -17.698 -20.491 1.00 60.22 90 ALA A N 1
ATOM 759 C CA . ALA A 1 90 ? 37.031 -18.502 -21.539 1.00 60.22 90 ALA A CA 1
ATOM 760 C C . ALA A 1 90 ? 38.453 -18.020 -21.860 1.00 60.22 90 ALA A C 1
ATOM 762 O O . ALA A 1 90 ? 38.714 -16.803 -21.717 1.00 60.22 90 ALA A O 1
#

pLDDT: mean 85.44, std 15.94, range [45.84, 98.38]

Foldseek 3Di:
DVVVVVLVVQAAALQPHDLVSLVPQPFDPQLSVQSVVCCVPVNFDPALVCSVVRGPPVSSVRRSSRHDYDDPPDPPPPVVVVVVVVVVVD

Solvent-accessible surface area (backbone atoms only — not comparable to full-atom values): 5566 Å² total; per-residue (Å²): 133,58,71,68,60,54,56,71,74,62,46,47,34,76,57,76,54,55,68,77,61,58,68,69,49,92,57,56,69,69,36,48,50,38,51,57,46,42,42,73,77,72,40,70,61,87,44,75,73,58,48,64,80,47,36,53,75,68,46,43,69,68,39,65,84,47,43,42,66,54,79,76,83,71,76,88,50,61,69,58,55,51,54,55,49,53,65,70,75,102

Nearest PDB structures (foldseek):
  8dss-assembly1_B  TM=8.870E-01  e=8.946E-04  Geobacillus stearothermophilus ATCC 7953
  2oce-assembly1_A  TM=6.884E-01  e=7.416E-02  Pseudomonas aeruginosa PAO1

Secondary structure (DSSP, 8-state):
--HHHHHHT--EETTTS-HHHHTTSSS-HHHHHHHHHHHHHH---SSGGGGGGTS-HHHHHHHTTTEE-PPP---TTHHHHHHHHHHHH-

Mean predicted aligned error: 9.41 Å